Protein AF-A0A3E0PIC9-F1 (afdb_monomer_lite)

pLDDT: mean 85.83, std 16.16, range [38.47, 98.44]

Foldseek 3Di:
DVVVVVVVCVVCVLVCLQVQLVVLQVVLVVCVVVVHLVSLVSLLSSLVSQLSVCVVVVNPVSNVVSVVSNVVSVVCSVPSDPPPPVD

Radius of gyration: 16.13 Å; chains: 1; bounding box: 27×15×62 Å

Sequence (87 aa):
MEILSDTFSSAINFYGIDWLATACGLLGVYLLGNKNKIGFALFMVASASWVTFGFLTHSIAVVIGSSIFFLMHLRGFIRWTRSADAQ

Secondary structure (DSSP, 8-state):
-HHHHHHHHHHHTTTTHHHHHHHHHHHHHHHHHTT-THHHHHHHHHHHHHHHHHHHTT-HHHHHHHHHHHHHHHHHHHT---TTS--

Structure (mmCIF, N/CA/C/O backbone):
data_AF-A0A3E0PIC9-F1
#
_entry.id   AF-A0A3E0PIC9-F1
#
loop_
_atom_site.group_PDB
_atom_site.id
_atom_site.type_symbol
_atom_site.label_atom_id
_atom_site.label_alt_id
_atom_site.label_comp_id
_atom_site.label_asym_id
_atom_site.label_entity_id
_atom_site.label_seq_id
_atom_site.pdbx_PDB_ins_code
_atom_site.Cartn_x
_atom_site.Cartn_y
_atom_site.Cartn_z
_atom_site.occupancy
_atom_site.B_iso_or_equiv
_atom_site.auth_seq_id
_atom_site.auth_comp_id
_atom_site.auth_asym_id
_atom_site.auth_atom_id
_atom_site.pdbx_PDB_model_num
ATOM 1 N N . MET A 1 1 ? -8.289 7.954 -33.712 1.00 62.59 1 MET A N 1
ATOM 2 C CA . MET A 1 1 ? -8.895 6.707 -33.197 1.00 62.59 1 MET A CA 1
ATOM 3 C C . MET A 1 1 ? -7.814 5.764 -32.678 1.00 62.59 1 MET A C 1
ATOM 5 O O . MET A 1 1 ? -7.953 5.306 -31.558 1.00 62.59 1 MET A O 1
ATOM 9 N N . GLU A 1 2 ? -6.704 5.617 -33.406 1.00 64.94 2 GLU A N 1
ATOM 10 C CA . GLU A 1 2 ? -5.480 4.881 -33.012 1.00 64.94 2 GLU A CA 1
ATOM 11 C C . GLU A 1 2 ? -4.865 5.323 -31.667 1.00 64.94 2 GLU A C 1
ATOM 13 O O . GLU A 1 2 ? -4.629 4.513 -30.782 1.00 64.94 2 GLU A O 1
ATOM 18 N N . ILE A 1 3 ? -4.725 6.634 -31.438 1.00 66.44 3 ILE A N 1
ATOM 19 C CA . ILE A 1 3 ? -4.150 7.161 -30.183 1.00 66.44 3 ILE A CA 1
ATOM 20 C C . ILE A 1 3 ? -5.008 6.793 -28.963 1.00 66.44 3 ILE A C 1
ATOM 22 O O . ILE A 1 3 ? -4.475 6.517 -27.889 1.00 66.44 3 ILE A O 1
ATOM 26 N N . LEU A 1 4 ? -6.338 6.779 -29.125 1.00 65.44 4 LEU A N 1
ATOM 27 C CA . LEU A 1 4 ? -7.264 6.399 -28.057 1.00 65.44 4 LEU A CA 1
ATOM 28 C C . LEU A 1 4 ? -7.222 4.890 -27.813 1.00 65.44 4 LEU A C 1
ATOM 30 O O . LEU A 1 4 ? -7.230 4.478 -26.659 1.00 65.44 4 LEU A O 1
ATOM 34 N N . SER A 1 5 ? -7.123 4.065 -28.861 1.00 63.47 5 SER A N 1
ATOM 35 C CA . SER A 1 5 ? -6.944 2.623 -28.670 1.00 63.47 5 SER A CA 1
ATOM 36 C C . SER A 1 5 ? -5.625 2.305 -27.971 1.00 63.47 5 SER A C 1
ATOM 38 O O . SER A 1 5 ? -5.633 1.510 -27.041 1.00 63.47 5 SER A O 1
ATOM 40 N N . ASP A 1 6 ? -4.529 2.984 -28.312 1.00 62.50 6 ASP A N 1
ATOM 41 C CA . ASP A 1 6 ? -3.221 2.739 -27.694 1.00 62.50 6 ASP A CA 1
ATOM 42 C C . ASP A 1 6 ? -3.173 3.169 -26.223 1.00 62.50 6 ASP A C 1
ATOM 44 O O . ASP A 1 6 ? -2.578 2.486 -25.381 1.00 62.50 6 ASP A O 1
ATOM 48 N N . THR A 1 7 ? -3.846 4.271 -25.874 1.00 64.62 7 THR A N 1
ATOM 49 C CA . THR A 1 7 ? -3.982 4.696 -24.471 1.00 64.62 7 THR A CA 1
ATOM 50 C C . THR A 1 7 ? -4.889 3.763 -23.675 1.00 64.62 7 THR A C 1
ATOM 52 O O . THR A 1 7 ? -4.538 3.409 -22.550 1.00 64.62 7 THR A O 1
ATOM 55 N N . PHE A 1 8 ? -6.009 3.306 -24.244 1.00 61.50 8 PHE A N 1
ATOM 56 C CA . PHE A 1 8 ? -6.874 2.315 -23.594 1.00 61.50 8 PHE A CA 1
ATOM 57 C C . PHE A 1 8 ? -6.177 0.962 -23.416 1.00 61.50 8 PHE A C 1
ATOM 59 O O . PHE A 1 8 ? -6.269 0.368 -22.343 1.00 61.50 8 PHE A O 1
ATOM 66 N N . SER A 1 9 ? -5.431 0.495 -24.418 1.00 58.84 9 SER A N 1
ATOM 67 C CA . SER A 1 9 ? -4.620 -0.720 -24.312 1.00 58.84 9 SER A CA 1
ATOM 68 C C . SER A 1 9 ? -3.551 -0.574 -23.227 1.00 58.84 9 SER A C 1
ATOM 70 O O . SER A 1 9 ? -3.424 -1.447 -22.373 1.00 58.84 9 SER A O 1
ATOM 72 N N . SER A 1 10 ? -2.856 0.566 -23.170 1.00 59.88 10 SER A N 1
ATOM 73 C CA . SER A 1 10 ? -1.864 0.857 -22.123 1.00 59.88 10 SER A CA 1
ATOM 74 C C . SER A 1 10 ? -2.464 0.899 -20.712 1.00 59.88 10 SER A C 1
ATOM 76 O O . SER A 1 10 ? -1.823 0.437 -19.773 1.00 59.88 10 SER A O 1
ATOM 78 N N . ALA A 1 11 ? -3.702 1.378 -20.562 1.00 56.28 11 ALA A N 1
ATOM 79 C CA . ALA A 1 11 ? -4.415 1.435 -19.282 1.00 56.28 11 ALA A CA 1
ATOM 80 C C . ALA A 1 11 ? -4.874 0.061 -18.742 1.00 56.28 11 ALA A C 1
ATOM 82 O O . ALA A 1 11 ? -5.279 -0.035 -17.584 1.00 56.28 11 ALA A O 1
ATOM 83 N N . ILE A 1 12 ? -4.836 -0.996 -19.565 1.00 58.88 12 ILE A N 1
ATOM 84 C CA . ILE A 1 12 ? -5.221 -2.374 -19.197 1.00 58.88 12 ILE A CA 1
ATOM 85 C C . ILE A 1 12 ? -3.998 -3.318 -19.192 1.00 58.88 12 ILE A C 1
ATOM 87 O O . ILE A 1 12 ? -4.032 -4.388 -18.583 1.00 58.88 12 ILE A O 1
ATOM 91 N N . ASN A 1 13 ? -2.884 -2.910 -19.812 1.00 57.78 13 ASN A N 1
ATOM 92 C CA . ASN A 1 13 ? -1.684 -3.731 -20.011 1.00 57.78 13 ASN A CA 1
ATOM 93 C C . ASN A 1 13 ? -0.977 -4.175 -18.718 1.00 57.78 13 ASN A C 1
ATOM 95 O O . ASN A 1 13 ? -0.239 -5.158 -18.741 1.00 57.78 13 ASN A O 1
ATOM 99 N N . PHE A 1 14 ? -1.224 -3.529 -17.577 1.00 61.03 14 PHE A N 1
ATOM 100 C CA . PHE A 1 14 ? -0.647 -3.940 -16.291 1.00 61.03 14 PHE A CA 1
ATOM 101 C C . PHE A 1 14 ? -1.505 -4.974 -15.546 1.00 61.03 14 PHE A C 1
ATOM 103 O O . PHE A 1 14 ? -1.546 -4.995 -14.318 1.00 61.03 14 PHE A O 1
ATOM 110 N N . TYR A 1 15 ? -2.184 -5.856 -16.289 1.00 64.25 15 TYR A N 1
ATOM 111 C CA . TYR A 1 15 ? -2.921 -7.018 -15.769 1.00 64.25 15 TYR A CA 1
ATOM 112 C C . TYR A 1 15 ? -3.975 -6.686 -14.689 1.00 64.25 15 TYR A C 1
ATOM 114 O O . TYR A 1 15 ? -4.337 -7.544 -13.885 1.00 64.25 15 TYR A O 1
ATOM 122 N N . GLY A 1 16 ? -4.467 -5.442 -14.645 1.00 78.25 16 GLY A N 1
ATOM 123 C CA . GLY A 1 16 ? -5.443 -4.973 -13.656 1.00 78.25 16 GLY A CA 1
ATOM 124 C C . GLY A 1 16 ? -4.907 -4.826 -12.226 1.00 78.25 16 GLY A C 1
ATOM 125 O O . GLY A 1 16 ? -5.696 -4.592 -11.308 1.00 78.25 16 GLY A O 1
ATOM 126 N N . ILE A 1 17 ? -3.594 -4.966 -12.000 1.00 86.81 17 ILE A N 1
ATOM 127 C CA . ILE A 1 17 ? -3.014 -4.892 -10.650 1.00 86.81 17 ILE A CA 1
ATOM 128 C C . ILE A 1 17 ? -2.968 -3.461 -10.107 1.00 86.81 17 ILE A C 1
ATOM 130 O O . ILE A 1 17 ? -3.117 -3.246 -8.908 1.00 86.81 17 ILE A O 1
ATOM 134 N N . ASP A 1 18 ? -2.818 -2.477 -10.987 1.00 87.75 18 ASP A N 1
ATOM 135 C CA . ASP A 1 18 ? -2.948 -1.047 -10.707 1.00 87.75 18 ASP A CA 1
ATOM 136 C C . ASP A 1 18 ? -4.385 -0.661 -10.339 1.00 87.75 18 ASP A C 1
ATOM 138 O O . ASP A 1 18 ? -4.611 0.097 -9.391 1.00 87.75 18 ASP A O 1
ATOM 142 N N . TRP A 1 19 ? -5.367 -1.240 -11.029 1.00 90.44 19 TRP A N 1
ATOM 143 C CA . TRP A 1 19 ? -6.782 -1.093 -10.702 1.00 90.44 19 TRP A CA 1
ATOM 144 C C . TRP A 1 19 ? -7.125 -1.742 -9.363 1.00 90.44 19 TRP A C 1
ATOM 146 O O . TRP A 1 19 ? -7.820 -1.125 -8.553 1.00 90.44 19 TRP A O 1
ATOM 156 N N . LEU A 1 20 ? -6.583 -2.932 -9.078 1.00 92.06 20 LEU A N 1
ATOM 157 C CA . LEU A 1 20 ? -6.688 -3.561 -7.761 1.00 92.06 20 LEU A CA 1
ATOM 158 C C . LEU A 1 20 ? -6.064 -2.671 -6.679 1.00 92.06 20 LEU A C 1
ATOM 160 O O . LEU A 1 20 ? -6.701 -2.405 -5.659 1.00 92.06 20 LEU A O 1
ATOM 164 N N . ALA A 1 21 ? -4.850 -2.166 -6.913 1.00 94.12 21 ALA A N 1
ATOM 165 C CA . ALA A 1 21 ? -4.149 -1.295 -5.979 1.00 94.12 21 ALA A CA 1
ATOM 166 C C . ALA A 1 21 ? -4.949 -0.017 -5.688 1.00 94.12 21 ALA A C 1
ATOM 168 O O . ALA A 1 21 ? -5.109 0.378 -4.531 1.00 94.12 21 ALA A O 1
ATOM 169 N N . THR A 1 22 ? -5.509 0.592 -6.732 1.00 94.81 22 THR A N 1
ATOM 170 C CA . THR A 1 22 ? -6.364 1.778 -6.638 1.00 94.81 22 THR A CA 1
ATOM 171 C C . THR A 1 22 ? -7.647 1.486 -5.865 1.00 94.81 22 THR A C 1
ATOM 173 O O . THR A 1 22 ? -7.976 2.215 -4.930 1.00 94.81 22 THR A O 1
ATOM 176 N N . ALA A 1 23 ? -8.350 0.400 -6.192 1.00 96.00 23 ALA A N 1
ATOM 177 C CA . ALA A 1 23 ? -9.586 0.012 -5.518 1.00 96.00 23 ALA A CA 1
ATOM 178 C C . ALA A 1 23 ? -9.353 -0.278 -4.026 1.00 96.00 23 ALA A C 1
ATOM 180 O O . ALA A 1 23 ? -10.071 0.248 -3.172 1.00 96.00 23 ALA A O 1
ATOM 181 N N . CYS A 1 24 ? -8.313 -1.048 -3.694 1.00 96.50 24 CYS A N 1
ATOM 182 C CA . CYS A 1 24 ? -7.913 -1.303 -2.312 1.00 96.50 24 CYS A CA 1
ATOM 183 C C . CYS A 1 24 ? -7.516 -0.014 -1.585 1.00 96.50 24 CYS A C 1
ATOM 185 O O . CYS A 1 24 ? -7.887 0.159 -0.427 1.00 96.50 24 CYS A O 1
ATOM 187 N N . GLY A 1 25 ? -6.814 0.907 -2.252 1.00 97.19 25 GLY A N 1
ATOM 188 C CA . GLY A 1 25 ? -6.455 2.208 -1.691 1.00 97.19 25 GLY A CA 1
ATOM 189 C C . GLY A 1 25 ? -7.682 3.055 -1.350 1.00 97.19 25 GLY A C 1
ATOM 190 O O . GLY A 1 25 ? -7.800 3.533 -0.225 1.00 97.19 25 GLY A O 1
ATOM 191 N N . LEU A 1 26 ? -8.634 3.186 -2.278 1.00 97.69 26 LEU A N 1
ATOM 192 C CA . LEU A 1 26 ? -9.868 3.954 -2.074 1.00 97.69 26 LEU A CA 1
ATOM 193 C C . LEU A 1 26 ? -10.741 3.361 -0.961 1.00 97.69 26 LEU A C 1
ATOM 195 O O . LEU A 1 26 ? -11.189 4.084 -0.068 1.00 97.69 26 LEU A O 1
ATOM 199 N N . LEU A 1 27 ? -10.937 2.039 -0.967 1.00 97.31 27 LEU A N 1
ATOM 200 C CA . LEU A 1 27 ? -11.650 1.343 0.107 1.00 97.31 27 LEU A CA 1
ATOM 201 C C . LEU A 1 27 ? -10.906 1.463 1.445 1.00 97.31 27 LEU A C 1
ATOM 203 O O . LEU A 1 27 ? -11.533 1.636 2.490 1.00 97.31 27 LEU A O 1
ATOM 207 N N . GLY A 1 28 ? -9.572 1.420 1.417 1.00 96.69 28 GLY A N 1
ATOM 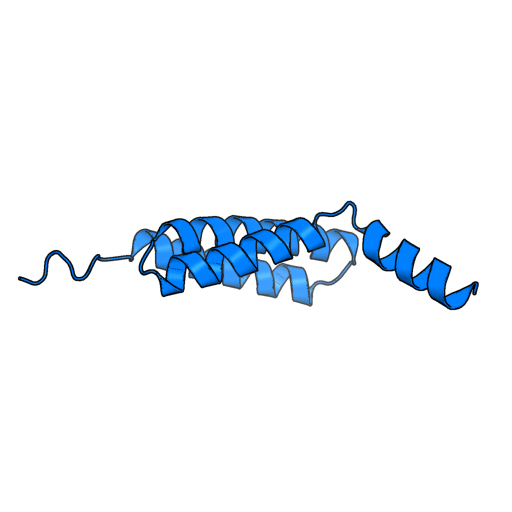208 C CA . GLY A 1 28 ? -8.705 1.620 2.574 1.00 96.69 28 GLY A CA 1
ATOM 209 C C . GLY A 1 28 ? -8.896 2.993 3.215 1.00 96.69 28 GLY A C 1
ATOM 210 O O . GLY A 1 28 ? -9.157 3.067 4.418 1.00 96.69 28 GLY A O 1
ATOM 211 N N . VAL A 1 29 ? -8.856 4.064 2.409 1.00 97.06 29 VAL A N 1
ATOM 212 C CA . VAL A 1 29 ? -9.139 5.445 2.847 1.00 97.06 29 VAL A CA 1
ATOM 213 C C . VAL A 1 29 ? -10.527 5.528 3.479 1.00 97.06 29 VAL A C 1
ATOM 215 O O . VAL A 1 29 ? -10.668 6.051 4.584 1.00 97.06 29 VAL A O 1
ATOM 218 N N . TYR A 1 30 ? -11.546 4.996 2.799 1.00 97.44 30 TYR A N 1
ATOM 219 C CA . TYR A 1 30 ? -12.930 5.039 3.269 1.00 97.44 30 TYR A CA 1
ATOM 220 C C . TYR A 1 30 ? -13.099 4.358 4.635 1.00 97.44 30 TYR A C 1
ATOM 222 O O . TYR A 1 30 ? -13.649 4.943 5.570 1.00 97.44 30 TYR A O 1
ATOM 230 N N . LEU A 1 31 ? -12.576 3.138 4.790 1.00 94.44 31 LEU A N 1
ATOM 231 C CA . LEU A 1 31 ? -12.649 2.405 6.054 1.00 94.44 31 LEU A CA 1
ATOM 232 C C . LEU A 1 31 ? -11.872 3.102 7.170 1.00 94.44 31 LEU A C 1
ATOM 234 O O . LEU A 1 31 ? -12.348 3.146 8.306 1.00 94.44 31 LEU A O 1
ATOM 238 N N . LEU A 1 32 ? -10.706 3.668 6.858 1.00 92.38 32 LEU A N 1
ATOM 239 C CA . LEU A 1 32 ? -9.905 4.378 7.846 1.00 92.38 32 LEU A CA 1
ATOM 240 C C . LEU A 1 32 ? -10.604 5.662 8.324 1.00 92.38 32 LEU A C 1
ATOM 242 O O . LEU A 1 32 ? -10.627 5.925 9.527 1.00 92.38 32 LEU A O 1
ATOM 246 N N . GLY A 1 33 ? -11.251 6.401 7.414 1.00 92.25 33 GLY A N 1
ATOM 247 C CA . GLY A 1 33 ? -12.119 7.539 7.745 1.00 92.25 33 GLY A CA 1
ATOM 248 C C . GLY A 1 33 ? -13.293 7.151 8.652 1.00 92.25 33 GLY A C 1
ATOM 249 O O . GLY A 1 33 ? -13.638 7.885 9.575 1.00 92.25 33 GLY A O 1
ATOM 250 N N . ASN A 1 34 ? -13.815 5.933 8.486 1.00 93.56 34 ASN A N 1
ATOM 251 C CA . ASN A 1 34 ? -14.854 5.344 9.336 1.00 93.56 34 ASN A CA 1
ATOM 252 C C . ASN A 1 34 ? -14.307 4.679 10.618 1.00 93.56 34 ASN A C 1
ATOM 254 O O . ASN A 1 34 ? -14.990 3.859 11.235 1.00 93.56 34 ASN A O 1
ATOM 258 N N . LYS A 1 35 ? -13.072 5.003 11.032 1.00 90.44 35 LYS A N 1
ATOM 259 C CA . LYS A 1 35 ? -12.394 4.457 12.226 1.00 90.44 35 LYS A CA 1
ATOM 260 C C . LYS A 1 35 ? -12.264 2.924 12.229 1.00 90.44 35 LYS A C 1
ATOM 262 O O . LYS A 1 35 ? -12.153 2.302 13.290 1.00 90.44 35 LYS A O 1
ATOM 267 N N . ASN A 1 36 ? -12.245 2.296 11.055 1.00 91.00 36 ASN A N 1
ATOM 268 C CA . ASN A 1 36 ? -12.087 0.855 10.910 1.00 91.00 36 ASN A CA 1
ATOM 269 C C . ASN A 1 36 ? -10.632 0.487 10.571 1.00 91.00 36 ASN A C 1
ATOM 271 O O . ASN A 1 36 ? -10.122 0.808 9.497 1.00 91.00 36 ASN A O 1
ATOM 275 N N . LYS A 1 37 ? -9.985 -0.276 11.465 1.00 92.56 37 LYS A N 1
ATOM 276 C CA . LYS A 1 37 ? -8.592 -0.736 11.309 1.00 92.56 37 LYS A CA 1
ATOM 277 C C . LYS A 1 37 ? -8.346 -1.594 10.062 1.00 92.56 37 LYS A C 1
ATOM 279 O O . LYS A 1 37 ? -7.205 -1.702 9.626 1.00 92.56 37 LYS A O 1
ATOM 284 N N . ILE A 1 38 ? -9.394 -2.190 9.480 1.00 94.88 38 ILE A N 1
ATOM 285 C CA . ILE A 1 38 ? -9.303 -2.945 8.219 1.00 94.88 38 ILE A CA 1
ATOM 286 C C . ILE A 1 38 ? -8.774 -2.049 7.084 1.00 94.88 38 ILE A C 1
ATOM 288 O O . ILE A 1 38 ? -8.114 -2.554 6.179 1.00 94.88 38 ILE A O 1
ATOM 292 N N . GLY A 1 39 ? -8.956 -0.724 7.175 1.00 95.94 39 GLY A N 1
ATOM 293 C CA . GLY A 1 39 ? -8.385 0.229 6.223 1.00 95.94 39 GLY A CA 1
ATOM 294 C C . GLY A 1 39 ? -6.867 0.090 6.050 1.00 95.94 39 GLY A C 1
ATOM 295 O O . GLY A 1 39 ? -6.385 0.100 4.921 1.00 95.94 39 GLY A O 1
ATOM 296 N N . PHE A 1 40 ? -6.108 -0.155 7.127 1.00 96.50 40 PHE A N 1
ATOM 297 C CA . PHE A 1 40 ? -4.661 -0.394 7.011 1.00 96.50 40 PHE A CA 1
ATOM 298 C C . PHE A 1 40 ? -4.331 -1.692 6.280 1.00 96.50 40 PHE A C 1
ATOM 300 O O . PHE A 1 40 ? -3.389 -1.717 5.496 1.00 96.50 40 PHE A O 1
ATOM 307 N N . ALA A 1 41 ? -5.096 -2.760 6.516 1.00 96.38 41 ALA A N 1
ATOM 308 C CA . ALA A 1 41 ? -4.879 -4.032 5.834 1.00 96.38 41 ALA A CA 1
ATOM 309 C C . ALA A 1 41 ? -5.125 -3.890 4.322 1.00 96.38 41 ALA A C 1
ATOM 311 O O . ALA A 1 41 ? -4.329 -4.373 3.522 1.00 96.38 41 ALA A O 1
ATOM 312 N N . LEU A 1 42 ? -6.168 -3.154 3.923 1.00 97.69 42 LEU A N 1
ATOM 313 C CA . LEU A 1 42 ? -6.408 -2.832 2.514 1.00 97.69 42 LEU A CA 1
ATOM 314 C C . LEU A 1 42 ? -5.285 -1.988 1.915 1.00 97.69 42 LEU A C 1
ATOM 316 O O . LEU A 1 42 ? -4.848 -2.260 0.799 1.00 97.69 42 LEU A O 1
ATOM 320 N N . PHE A 1 43 ? -4.762 -1.016 2.660 1.00 97.81 43 PHE A N 1
ATOM 321 C CA . PHE A 1 43 ? -3.604 -0.259 2.206 1.00 97.81 43 PHE A CA 1
ATOM 322 C C . PHE A 1 43 ? -2.333 -1.102 2.087 1.00 97.81 43 PHE A C 1
ATOM 324 O O . PHE A 1 43 ? -1.543 -0.864 1.182 1.00 97.81 43 PHE A O 1
ATOM 331 N N . MET A 1 44 ? -2.130 -2.107 2.942 1.00 98.00 44 MET A N 1
ATOM 332 C CA . MET A 1 44 ? -1.025 -3.056 2.783 1.00 98.00 44 MET A CA 1
ATOM 333 C C . MET A 1 44 ? -1.166 -3.858 1.483 1.00 98.00 44 MET A C 1
ATOM 335 O O . ME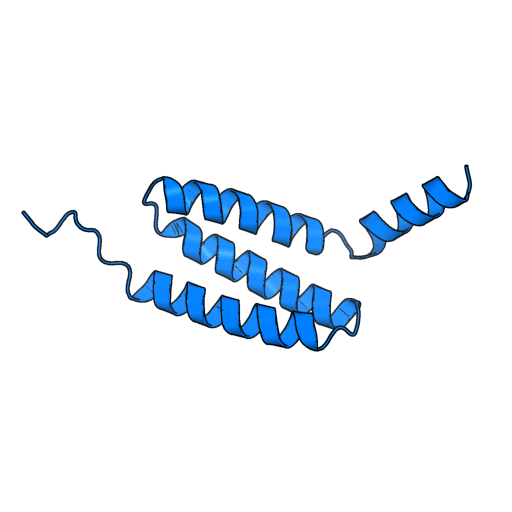T A 1 44 ? -0.190 -3.999 0.749 1.00 98.00 44 MET A O 1
ATOM 339 N N . VAL A 1 45 ? -2.376 -4.324 1.151 1.00 97.69 45 VAL A N 1
ATOM 340 C CA . VAL A 1 45 ? -2.649 -4.997 -0.134 1.00 97.69 45 VAL A CA 1
ATOM 341 C C . VAL A 1 45 ? -2.424 -4.046 -1.313 1.00 97.69 45 VAL A C 1
ATOM 343 O O . VAL A 1 45 ? -1.787 -4.427 -2.296 1.00 97.69 45 VAL A O 1
ATOM 346 N N . ALA A 1 46 ? -2.872 -2.792 -1.202 1.00 97.75 46 ALA A N 1
ATOM 347 C CA . ALA A 1 46 ? -2.642 -1.766 -2.215 1.00 97.75 46 ALA A CA 1
ATOM 348 C C . ALA A 1 46 ? -1.144 -1.498 -2.423 1.00 97.75 46 ALA A C 1
ATOM 350 O O . ALA A 1 46 ? -0.667 -1.511 -3.552 1.00 97.75 46 ALA A O 1
ATOM 351 N N . SER A 1 47 ? -0.379 -1.309 -1.345 1.00 98.06 47 SER A N 1
ATOM 352 C CA . SER A 1 47 ? 1.067 -1.089 -1.406 1.00 98.06 47 SER A CA 1
ATOM 353 C C . SER A 1 47 ? 1.811 -2.288 -1.999 1.00 98.06 47 SER A C 1
ATOM 355 O O . SER A 1 47 ? 2.694 -2.085 -2.824 1.00 98.06 47 SER A O 1
ATOM 357 N N . ALA A 1 48 ? 1.446 -3.525 -1.646 1.00 97.69 48 ALA A N 1
ATOM 358 C CA . ALA A 1 48 ? 2.036 -4.721 -2.252 1.00 97.69 48 ALA A CA 1
ATOM 359 C C . ALA A 1 48 ? 1.745 -4.797 -3.761 1.00 97.69 48 ALA A C 1
ATOM 361 O O . ALA A 1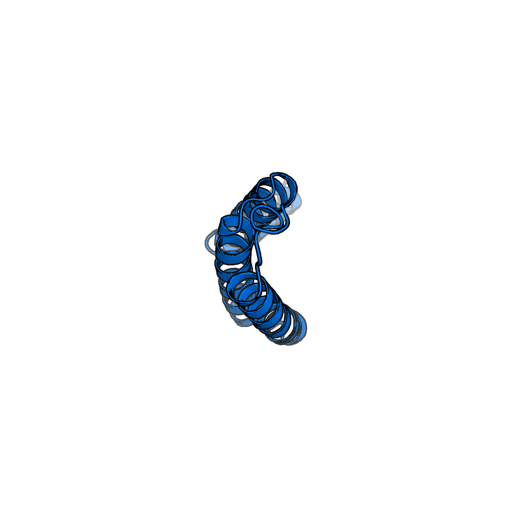 48 ? 2.647 -5.054 -4.554 1.00 97.69 48 ALA A O 1
ATOM 362 N N . SER A 1 49 ? 0.511 -4.478 -4.159 1.00 95.88 49 SER A N 1
ATOM 363 C CA . SER A 1 49 ? 0.102 -4.412 -5.568 1.00 95.88 49 SER A CA 1
ATOM 364 C C . SER A 1 49 ? 0.880 -3.331 -6.332 1.00 95.88 49 SER A C 1
ATOM 366 O O . SER A 1 49 ? 1.362 -3.583 -7.436 1.00 95.88 49 SER A O 1
ATOM 368 N N . TRP A 1 50 ? 1.102 -2.160 -5.721 1.00 96.75 50 TRP A N 1
ATOM 369 C CA . TRP A 1 50 ? 1.937 -1.101 -6.294 1.00 96.75 50 TRP A CA 1
ATOM 370 C C . TRP A 1 50 ? 3.420 -1.474 -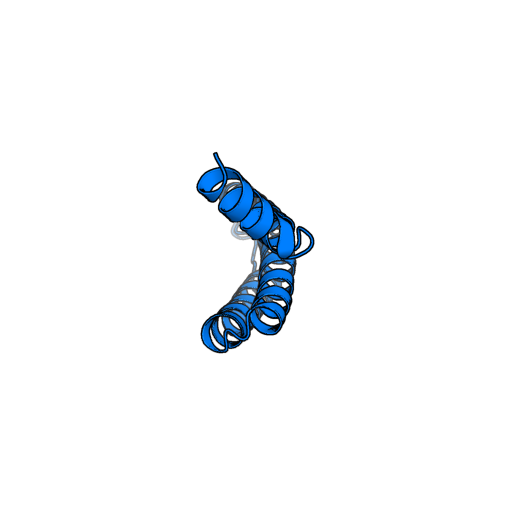6.379 1.00 96.75 50 TRP A C 1
ATOM 372 O O . TRP A 1 50 ? 4.078 -1.091 -7.342 1.00 96.75 50 TRP A O 1
ATOM 382 N N . VAL A 1 51 ? 3.960 -2.251 -5.434 1.00 97.00 51 VAL A N 1
ATOM 383 C CA . VAL A 1 51 ? 5.320 -2.802 -5.554 1.00 97.00 51 VAL A CA 1
ATOM 384 C C . VAL A 1 51 ? 5.418 -3.708 -6.781 1.00 97.00 51 VAL A C 1
ATOM 386 O O . VAL A 1 51 ? 6.328 -3.536 -7.592 1.00 97.00 51 VAL A O 1
ATOM 389 N N . THR A 1 52 ? 4.466 -4.628 -6.962 1.00 94.19 52 THR A N 1
ATOM 390 C CA . THR A 1 52 ? 4.420 -5.496 -8.148 1.00 94.19 52 THR A CA 1
ATOM 391 C C . THR A 1 52 ? 4.303 -4.677 -9.433 1.00 94.19 52 THR A C 1
ATOM 393 O O . THR A 1 52 ? 5.066 -4.903 -10.369 1.00 94.19 52 THR A O 1
ATOM 396 N N . PHE A 1 53 ? 3.428 -3.668 -9.460 1.00 92.69 53 PHE A N 1
ATOM 397 C CA . PHE A 1 5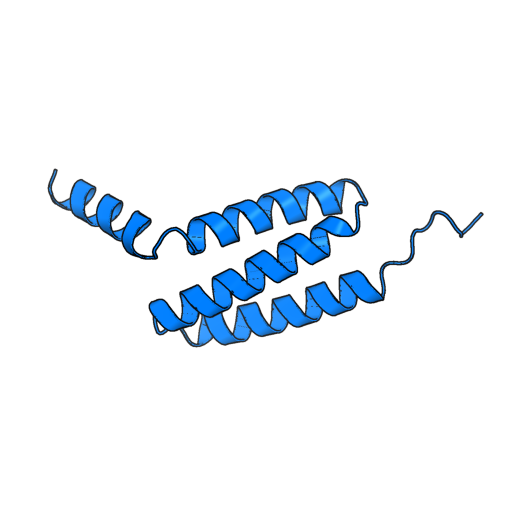3 ? 3.315 -2.731 -10.579 1.00 92.69 53 PHE A CA 1
ATOM 398 C C . PHE A 1 53 ? 4.630 -1.990 -10.864 1.00 92.69 53 PHE A C 1
ATOM 400 O O . PHE A 1 53 ? 5.031 -1.845 -12.018 1.00 92.69 53 PHE A O 1
ATOM 407 N N . GLY A 1 54 ? 5.339 -1.552 -9.822 1.00 93.50 54 GLY A N 1
ATOM 408 C CA . GLY A 1 54 ? 6.637 -0.893 -9.937 1.00 93.50 54 GLY A CA 1
ATOM 409 C C . GLY A 1 54 ? 7.688 -1.776 -10.613 1.00 93.50 54 GLY A C 1
ATOM 410 O O . GLY A 1 54 ? 8.443 -1.289 -11.450 1.00 93.50 54 GLY A O 1
ATOM 411 N N . PHE A 1 55 ? 7.701 -3.081 -10.326 1.00 93.00 55 PHE A N 1
ATOM 412 C CA . PHE A 1 55 ? 8.567 -4.025 -11.038 1.00 93.00 55 PHE A CA 1
ATOM 413 C C . PHE A 1 55 ? 8.166 -4.194 -12.509 1.00 93.00 55 PHE A C 1
ATOM 415 O O . PHE A 1 55 ? 9.042 -4.158 -13.369 1.00 93.00 55 PHE A O 1
ATOM 422 N N . LEU A 1 56 ? 6.866 -4.315 -12.807 1.00 88.69 56 LEU A N 1
ATOM 423 C CA . LEU A 1 56 ? 6.357 -4.448 -14.183 1.00 88.69 56 LEU A CA 1
ATOM 424 C C . LEU A 1 56 ? 6.642 -3.210 -15.046 1.00 88.69 56 LEU A C 1
ATOM 426 O O . LEU A 1 56 ? 6.850 -3.323 -16.249 1.00 88.69 56 LEU A O 1
ATOM 430 N N . THR A 1 57 ? 6.662 -2.030 -14.429 1.00 89.69 57 THR A N 1
ATOM 431 C CA . THR A 1 57 ? 6.950 -0.743 -15.084 1.00 89.69 57 THR A CA 1
ATOM 432 C C . THR A 1 57 ? 8.418 -0.332 -15.016 1.00 89.69 57 THR A C 1
ATOM 434 O O . THR A 1 57 ? 8.767 0.750 -15.482 1.00 89.69 57 THR A O 1
ATOM 437 N N . HIS A 1 58 ? 9.283 -1.156 -14.415 1.00 90.88 58 HIS A N 1
ATOM 438 C CA . HIS A 1 58 ? 10.683 -0.824 -14.132 1.00 90.88 58 HIS A CA 1
ATOM 439 C C . HIS A 1 58 ? 10.878 0.492 -13.345 1.00 90.88 58 HIS A C 1
ATOM 441 O O . HIS A 1 58 ? 11.917 1.146 -13.439 1.00 90.88 58 HIS A O 1
ATOM 447 N N . SER A 1 59 ? 9.898 0.879 -12.524 1.00 93.62 59 SER A N 1
ATOM 448 C CA . SER A 1 59 ? 9.932 2.102 -11.724 1.00 93.62 59 SER A CA 1
ATOM 449 C C . SER A 1 59 ? 10.438 1.842 -10.305 1.00 93.62 59 SER A C 1
ATOM 451 O O . SER A 1 59 ? 9.679 1.513 -9.388 1.00 93.62 59 SER A O 1
ATOM 453 N N . ILE A 1 60 ? 11.740 2.059 -10.097 1.00 95.75 60 ILE A N 1
ATOM 454 C CA . ILE A 1 60 ? 12.393 1.934 -8.780 1.00 95.75 60 ILE A CA 1
ATOM 455 C C . ILE A 1 60 ? 11.738 2.859 -7.742 1.00 95.75 60 ILE A C 1
ATOM 457 O O . ILE A 1 60 ? 11.575 2.477 -6.582 1.00 95.75 60 ILE A O 1
ATOM 461 N N . ALA A 1 61 ? 11.310 4.055 -8.158 1.00 97.50 61 ALA A N 1
ATOM 462 C CA . ALA A 1 61 ? 10.634 5.008 -7.283 1.00 97.50 61 ALA A CA 1
ATOM 463 C C . ALA A 1 61 ? 9.322 4.436 -6.716 1.00 97.50 61 ALA A C 1
ATOM 465 O O . ALA A 1 61 ? 9.079 4.536 -5.512 1.00 97.50 61 ALA A O 1
ATOM 466 N N . VAL A 1 62 ? 8.511 3.783 -7.559 1.00 96.06 62 VAL A N 1
ATOM 467 C CA . VAL A 1 62 ? 7.249 3.155 -7.137 1.00 96.06 62 VAL A CA 1
ATOM 468 C C . VAL A 1 62 ? 7.513 1.974 -6.205 1.00 96.06 62 VAL A C 1
ATOM 470 O O . VAL A 1 62 ? 6.838 1.853 -5.183 1.00 96.06 62 VAL A O 1
ATOM 473 N N . VAL A 1 63 ? 8.517 1.143 -6.504 1.00 97.69 63 VAL A N 1
ATOM 474 C CA . VAL A 1 63 ? 8.895 -0.004 -5.660 1.00 97.69 63 VAL A CA 1
ATOM 475 C C . VAL A 1 63 ? 9.300 0.453 -4.258 1.00 97.69 63 VAL A C 1
ATOM 477 O O . VAL A 1 63 ? 8.751 -0.030 -3.265 1.00 97.69 63 VAL A O 1
ATOM 480 N N . ILE A 1 64 ? 10.229 1.407 -4.157 1.00 98.25 64 ILE A N 1
ATOM 481 C CA . ILE A 1 64 ? 10.733 1.883 -2.862 1.00 98.25 64 ILE A CA 1
ATOM 482 C C . ILE A 1 64 ? 9.632 2.621 -2.097 1.00 98.25 64 ILE A C 1
ATOM 484 O O . ILE A 1 64 ? 9.381 2.307 -0.932 1.00 98.25 64 ILE A O 1
ATOM 488 N N . GLY A 1 65 ? 8.934 3.560 -2.745 1.00 98.25 65 GLY A N 1
ATOM 489 C CA . GLY A 1 65 ? 7.878 4.346 -2.106 1.00 98.25 65 GLY A CA 1
ATOM 490 C C . GLY A 1 65 ? 6.748 3.470 -1.566 1.00 98.25 65 GLY A C 1
ATOM 491 O O . GLY A 1 65 ? 6.348 3.603 -0.409 1.00 98.25 65 GLY A O 1
ATOM 492 N N . SER A 1 66 ? 6.288 2.505 -2.363 1.00 97.94 66 SER A N 1
ATOM 493 C CA . SER A 1 66 ? 5.210 1.594 -1.961 1.00 97.94 66 SER A CA 1
ATOM 494 C C . SER A 1 66 ? 5.647 0.630 -0.860 1.00 97.94 66 SER A C 1
ATOM 496 O O . SER A 1 66 ? 4.853 0.325 0.027 1.00 97.94 66 SER A O 1
ATOM 498 N N . SER A 1 67 ? 6.917 0.215 -0.843 1.00 98.31 67 SER A N 1
ATOM 499 C CA . SER A 1 67 ? 7.478 -0.595 0.248 1.00 98.31 67 SER A CA 1
ATOM 500 C C . SER A 1 67 ? 7.516 0.177 1.571 1.00 98.31 67 SER A C 1
ATOM 502 O O . SER A 1 67 ? 7.150 -0.359 2.616 1.00 98.31 67 SER A O 1
ATOM 504 N N . ILE A 1 68 ? 7.894 1.459 1.542 1.00 98.44 68 ILE A N 1
ATOM 505 C CA . ILE A 1 68 ? 7.864 2.325 2.731 1.00 98.44 68 ILE A CA 1
ATOM 506 C C . ILE A 1 68 ? 6.423 2.503 3.220 1.00 98.44 68 ILE A C 1
ATOM 508 O O . ILE A 1 68 ? 6.154 2.324 4.411 1.00 98.44 68 ILE A O 1
ATOM 512 N N . PHE A 1 69 ? 5.481 2.788 2.315 1.00 97.81 69 PHE A N 1
ATOM 513 C CA . PHE A 1 69 ? 4.068 2.895 2.677 1.00 97.81 69 PHE A CA 1
ATOM 514 C C . PHE A 1 69 ? 3.525 1.600 3.275 1.00 97.81 69 PHE A C 1
ATOM 516 O O . PHE A 1 69 ? 2.822 1.655 4.282 1.00 97.81 69 PHE A O 1
ATOM 523 N N . PHE A 1 70 ? 3.897 0.437 2.738 1.00 98.31 70 PHE A N 1
ATOM 524 C CA . PHE A 1 70 ? 3.520 -0.851 3.316 1.00 98.31 70 PHE A CA 1
ATOM 525 C C . PHE A 1 70 ? 3.927 -0.946 4.793 1.00 98.31 70 PHE A C 1
ATOM 527 O O . PHE A 1 70 ? 3.102 -1.281 5.643 1.00 98.31 70 PHE A O 1
ATOM 534 N N . LEU A 1 71 ? 5.174 -0.589 5.120 1.00 98.00 71 LEU A N 1
ATOM 535 C CA . LEU A 1 71 ? 5.675 -0.601 6.497 1.00 98.00 71 LEU A CA 1
ATOM 536 C C . LEU A 1 71 ? 4.946 0.411 7.390 1.00 98.00 71 LEU A C 1
ATOM 538 O O . LEU A 1 71 ? 4.653 0.115 8.551 1.00 98.00 71 LEU A O 1
ATOM 542 N N . MET A 1 72 ? 4.617 1.592 6.862 1.00 97.44 72 MET A N 1
ATOM 543 C CA . MET A 1 72 ? 3.824 2.588 7.587 1.00 97.44 72 MET A CA 1
ATOM 544 C C . MET A 1 72 ? 2.416 2.070 7.897 1.00 97.44 72 MET A C 1
ATOM 546 O O . MET A 1 72 ? 1.959 2.206 9.033 1.00 97.44 72 MET A O 1
ATOM 550 N N . HIS A 1 73 ? 1.750 1.433 6.931 1.00 96.88 73 HIS A N 1
ATOM 551 C CA . HIS A 1 73 ? 0.426 0.844 7.123 1.00 96.88 73 HIS A CA 1
ATOM 552 C C . HIS A 1 73 ? 0.463 -0.348 8.082 1.00 96.88 73 HIS A C 1
ATOM 554 O O . HIS A 1 73 ? -0.394 -0.436 8.959 1.00 96.88 73 HIS A O 1
ATOM 560 N N . LEU A 1 74 ? 1.491 -1.199 8.007 1.00 96.62 74 LEU A N 1
ATOM 561 C CA . LEU A 1 74 ? 1.721 -2.282 8.966 1.00 96.62 74 LEU A CA 1
ATOM 562 C C . LEU A 1 74 ? 1.881 -1.737 10.391 1.00 96.62 74 LEU A C 1
ATOM 564 O O . LEU A 1 74 ? 1.221 -2.202 11.322 1.00 96.62 74 LEU A O 1
ATOM 568 N N . ARG A 1 75 ? 2.715 -0.706 10.570 1.00 94.62 75 ARG A N 1
ATOM 569 C CA . ARG A 1 75 ? 2.877 -0.029 11.864 1.00 94.62 75 ARG A CA 1
ATOM 570 C C . ARG A 1 75 ? 1.557 0.574 12.345 1.00 94.62 75 ARG A C 1
ATOM 572 O O . ARG A 1 75 ? 1.253 0.470 13.533 1.00 94.62 75 ARG A O 1
ATOM 579 N N . GLY A 1 76 ? 0.798 1.201 11.447 1.00 94.25 76 GLY A N 1
ATOM 580 C CA . GLY A 1 76 ? -0.527 1.753 11.726 1.00 94.25 76 GLY A CA 1
ATOM 581 C C . GLY A 1 76 ? -1.507 0.683 12.200 1.00 94.25 76 GLY A C 1
ATOM 582 O O . GLY A 1 76 ? -2.167 0.880 13.212 1.00 94.25 76 GLY A O 1
ATOM 583 N N . PHE A 1 77 ? -1.519 -0.482 11.550 1.00 94.19 77 PHE A N 1
ATOM 584 C CA . PHE A 1 77 ? -2.353 -1.623 11.921 1.00 94.19 77 PHE A CA 1
ATOM 585 C C . PHE A 1 77 ? -2.005 -2.184 13.308 1.00 94.19 77 PHE A C 1
ATOM 587 O O . PHE A 1 77 ? -2.906 -2.423 14.109 1.00 94.19 77 PHE A O 1
ATOM 594 N N . ILE A 1 78 ? -0.711 -2.356 13.615 1.00 93.75 78 ILE A N 1
ATOM 595 C CA . ILE A 1 78 ? -0.242 -2.893 14.907 1.00 93.75 78 ILE A CA 1
ATOM 596 C C . ILE A 1 78 ? -0.505 -1.906 16.051 1.00 93.75 78 ILE A C 1
ATOM 598 O O . ILE A 1 78 ? -0.935 -2.305 17.129 1.00 93.75 78 ILE A O 1
ATOM 602 N N . ARG A 1 79 ? -0.234 -0.613 15.835 1.00 90.50 79 ARG A N 1
ATOM 603 C CA . ARG A 1 79 ? -0.364 0.427 16.872 1.00 90.50 79 ARG A CA 1
ATOM 604 C C . ARG A 1 79 ? -1.763 1.030 16.955 1.00 90.50 79 ARG A C 1
ATOM 606 O O . ARG A 1 79 ? -1.942 1.992 17.697 1.00 90.50 79 ARG A O 1
ATOM 613 N N . TRP A 1 80 ? -2.736 0.515 16.203 1.00 88.56 80 TRP A N 1
ATOM 614 C CA . TRP A 1 80 ? -4.097 1.033 16.238 1.00 88.56 80 TRP A CA 1
ATOM 615 C C . TRP A 1 80 ? -4.752 0.729 17.585 1.00 88.56 80 TRP A C 1
ATOM 617 O O . TRP A 1 80 ? -5.335 -0.336 17.795 1.00 88.56 80 TRP A O 1
ATOM 627 N N . THR A 1 81 ? -4.676 1.688 18.499 1.00 75.62 81 THR A N 1
ATOM 628 C CA . THR A 1 81 ? -5.462 1.694 19.724 1.00 75.62 81 THR A CA 1
ATOM 629 C C . THR A 1 81 ? -6.829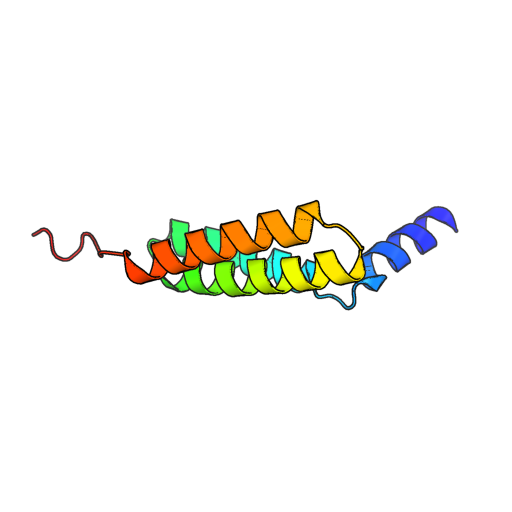 2.279 19.394 1.00 75.62 81 THR A C 1
ATOM 631 O O . THR A 1 81 ? -6.952 3.390 18.878 1.00 75.62 81 THR A O 1
ATOM 634 N N . ARG A 1 82 ? -7.900 1.523 19.655 1.00 64.06 82 ARG A N 1
ATOM 635 C CA . ARG A 1 82 ? -9.231 2.127 19.663 1.00 64.06 82 ARG A CA 1
ATOM 636 C C . ARG A 1 82 ? -9.230 3.122 20.822 1.00 64.06 82 ARG A C 1
ATOM 638 O O . ARG A 1 82 ? -9.093 2.704 21.964 1.00 64.06 82 ARG A O 1
ATOM 645 N N . SER A 1 83 ? -9.494 4.401 20.572 1.00 54.25 83 SER A N 1
ATOM 646 C CA . SER A 1 83 ? -9.916 5.339 21.629 1.00 54.25 83 SER A CA 1
ATOM 647 C C . SER A 1 83 ? -11.277 4.960 22.257 1.00 54.25 83 SER A C 1
ATOM 649 O O . SER A 1 83 ? -11.977 5.829 22.755 1.00 54.25 83 SER A O 1
ATOM 651 N N . ALA A 1 84 ? -11.684 3.686 22.192 1.00 52.34 84 ALA A N 1
ATOM 652 C CA . ALA A 1 84 ? -12.844 3.134 22.881 1.00 52.34 84 ALA A CA 1
ATOM 653 C C . ALA A 1 84 ? -12.495 2.618 24.289 1.00 52.34 84 ALA A C 1
ATOM 655 O O . ALA A 1 84 ? -13.412 2.399 25.065 1.00 52.34 84 ALA A O 1
ATOM 656 N N . ASP A 1 85 ? -11.203 2.497 24.627 1.00 49.50 85 ASP A N 1
ATOM 657 C CA . ASP A 1 85 ? -10.742 2.070 25.962 1.00 49.50 85 ASP A CA 1
ATOM 658 C C . ASP A 1 85 ? -10.132 3.238 26.770 1.00 49.50 85 ASP A C 1
ATOM 660 O O . ASP A 1 85 ? -9.396 3.037 27.730 1.00 49.50 85 ASP A O 1
ATOM 664 N N . ALA A 1 86 ? -10.418 4.479 26.362 1.00 44.75 86 ALA A N 1
ATOM 665 C CA . ALA A 1 86 ? -10.198 5.678 27.168 1.00 44.75 86 ALA A CA 1
ATOM 666 C C . ALA A 1 86 ? -11.562 6.246 27.592 1.00 44.75 86 ALA A C 1
ATOM 668 O O . ALA A 1 86 ? -11.957 7.333 27.168 1.00 44.75 86 ALA A O 1
ATOM 669 N N . GLN A 1 87 ? -12.299 5.451 28.367 1.00 38.47 87 GLN A N 1
ATOM 670 C CA . GLN A 1 87 ? -13.365 5.898 29.262 1.00 38.47 87 GLN A CA 1
ATOM 671 C C . GLN A 1 87 ? -13.075 5.341 30.649 1.00 38.47 87 GLN A C 1
ATOM 673 O O . GLN A 1 87 ? -12.757 4.134 30.727 1.00 38.47 87 GLN A O 1
#